Protein AF-A0A0D7A8E8-F1 (afdb_monomer_lite)

pLDDT: mean 91.69, std 9.01, range [38.09, 97.69]

InterPro domains:
  IPR016024 Armadillo-type fold [SSF48371] (8-128)
  IPR038737 Splicing factor 3B subunit 1-like [PTHR12097] (8-151)

Sequence (152 aa):
MWGRRPQSTNYCNSVVTMLEDELTERDQVHRQTANTIVKHLVLGVAGLGCEDSTMHLMNLVWPNSFETSPHVIGAVVDAREAILLCLGPGVLLSYVFRGLFHPARKIREVYWCIYNALYLGTADVLISFFLDLGELSEDQNVYDRYPLQMFV

Organism: NCBI:txid1128425

Secondary structure (DSSP, 8-state):
--PPPPGGGGTHHHHHHHHHHHHHSS-HHHHHHHHHHHHHHHHHHTTTT-HHHHHHHHHHHGGGGG---HHHHHHHHHHHHHHHHHH-HHHHHHHHHHHHT-SSHHHHHHHHHHHHHHHHHHHHHHTTTSPP-GGG-BTTB----HHHH---

Foldseek 3Di:
DPDDQQPLVVCLVVCLVVLLCQLPDPDLVSVLVSLQVLLVSLLSCAPPPCLVSLVVVCVSLVVQLLDDDPSNVVSSVSNVVSSCRRNHLLVVVVVLVVQCPDPDPSSNVSSVVSVVVSCVVQVPVCVVRDDACQVVADPVGGRHDVVVPDDD

Structure (mmCIF, N/CA/C/O backbone):
data_AF-A0A0D7A8E8-F1
#
_entry.id   AF-A0A0D7A8E8-F1
#
loop_
_atom_site.group_PDB
_atom_site.id
_atom_site.type_symbol
_atom_site.label_atom_id
_atom_site.label_alt_id
_atom_site.label_comp_id
_atom_site.label_asym_id
_atom_site.label_entity_id
_atom_site.label_seq_id
_atom_site.pdbx_PDB_ins_code
_atom_site.Cartn_x
_atom_site.Cartn_y
_atom_site.Cartn_z
_atom_site.occupancy
_atom_site.B_iso_or_equiv
_atom_site.auth_seq_id
_atom_site.auth_comp_id
_atom_site.auth_asym_id
_atom_site.auth_atom_id
_atom_site.pdbx_PDB_model_num
ATOM 1 N N . MET A 1 1 ? 26.939 21.252 2.177 1.00 38.09 1 MET A N 1
ATOM 2 C CA . MET A 1 1 ? 25.660 21.739 2.733 1.00 38.09 1 MET A CA 1
ATOM 3 C C . MET A 1 1 ? 24.968 20.550 3.400 1.00 38.09 1 MET A C 1
ATOM 5 O O . MET A 1 1 ? 24.308 19.781 2.720 1.00 38.09 1 MET A O 1
ATOM 9 N N . TRP A 1 2 ? 25.231 20.304 4.689 1.00 43.41 2 TRP A N 1
ATOM 10 C CA . TRP A 1 2 ? 24.598 19.210 5.443 1.00 43.41 2 TRP A CA 1
ATOM 11 C C . TRP A 1 2 ? 23.158 19.621 5.778 1.00 43.41 2 TRP A C 1
ATOM 13 O O . TRP A 1 2 ? 22.915 20.294 6.778 1.00 43.41 2 TRP A O 1
ATOM 23 N N . GLY A 1 3 ? 22.212 19.289 4.899 1.00 53.12 3 GLY A N 1
ATOM 24 C CA . GLY A 1 3 ? 20.790 19.427 5.198 1.00 53.12 3 GLY A CA 1
ATOM 25 C C . GLY A 1 3 ? 20.437 18.500 6.358 1.00 53.12 3 GLY A C 1
ATOM 26 O O . GLY A 1 3 ? 20.762 17.314 6.313 1.00 53.12 3 GLY A O 1
ATOM 27 N N . ARG A 1 4 ? 19.826 19.035 7.424 1.00 58.06 4 ARG A N 1
ATOM 28 C CA . ARG A 1 4 ? 19.301 18.218 8.527 1.00 58.06 4 ARG A CA 1
ATOM 29 C C . ARG A 1 4 ? 18.403 17.136 7.931 1.00 58.06 4 ARG A C 1
ATOM 31 O O . ARG A 1 4 ? 17.425 17.468 7.264 1.00 58.06 4 ARG A O 1
ATOM 38 N N . ARG A 1 5 ? 18.728 15.863 8.175 1.00 60.78 5 ARG A N 1
ATOM 39 C CA . ARG A 1 5 ? 17.790 14.774 7.890 1.00 60.78 5 ARG A CA 1
ATOM 40 C C . ARG A 1 5 ? 16.490 15.052 8.660 1.00 60.78 5 ARG A C 1
ATOM 42 O O . ARG A 1 5 ? 16.579 15.537 9.795 1.00 60.78 5 ARG A O 1
ATOM 49 N N . PRO A 1 6 ? 15.314 14.803 8.064 1.00 66.62 6 PRO A N 1
ATOM 50 C CA . PRO A 1 6 ? 14.040 14.889 8.762 1.00 66.62 6 PRO A CA 1
ATOM 51 C C . PRO A 1 6 ? 14.111 14.183 10.112 1.00 66.62 6 PRO A C 1
ATOM 53 O O . PRO A 1 6 ? 14.636 13.080 10.219 1.00 66.62 6 PRO A O 1
ATOM 56 N N . GLN A 1 7 ? 13.595 14.825 11.159 1.00 73.19 7 GLN A N 1
ATOM 57 C CA . GLN A 1 7 ? 13.693 14.289 12.517 1.00 73.19 7 GLN A CA 1
ATOM 58 C C . GLN A 1 7 ? 12.997 12.914 12.646 1.00 73.19 7 GLN A C 1
ATOM 60 O O . GLN A 1 7 ? 13.401 12.093 13.467 1.00 73.19 7 GLN A O 1
ATOM 65 N N . SER A 1 8 ? 11.998 12.650 11.794 1.00 69.94 8 SER A N 1
ATOM 66 C CA . SER A 1 8 ? 11.225 11.403 11.692 1.00 69.94 8 SER A CA 1
ATOM 67 C C . SER A 1 8 ? 12.085 10.150 11.512 1.00 69.94 8 SER A C 1
ATOM 69 O O . SER A 1 8 ? 11.764 9.115 12.094 1.00 69.94 8 SER A O 1
ATOM 71 N N . THR A 1 9 ? 13.201 10.222 10.779 1.00 76.69 9 THR A N 1
ATOM 72 C CA . THR A 1 9 ? 14.043 9.041 10.511 1.00 76.69 9 THR A CA 1
ATOM 73 C C . THR A 1 9 ? 14.656 8.449 11.768 1.00 76.69 9 THR A C 1
ATOM 75 O O . THR A 1 9 ? 14.886 7.249 11.839 1.00 76.69 9 THR A O 1
ATOM 78 N N . ASN A 1 10 ? 14.904 9.280 12.781 1.00 82.44 10 ASN A N 1
ATOM 79 C CA . ASN A 1 10 ? 15.531 8.832 14.022 1.00 82.44 10 ASN A CA 1
ATOM 80 C C . ASN A 1 10 ? 14.541 8.125 14.959 1.00 82.44 10 ASN A C 1
ATOM 82 O O . ASN A 1 10 ? 14.968 7.504 15.928 1.00 82.44 10 ASN A O 1
ATOM 86 N N . TYR A 1 11 ? 13.236 8.234 14.690 1.00 85.94 11 TYR A N 1
ATOM 87 C CA . TYR A 1 11 ? 12.180 7.728 15.569 1.00 85.94 11 TYR A CA 1
ATOM 88 C C . TYR A 1 11 ? 11.293 6.667 14.925 1.00 85.94 11 TYR A C 1
ATOM 90 O O . TYR A 1 11 ? 10.527 6.038 15.647 1.00 85.94 11 TYR A O 1
ATOM 98 N N . CYS A 1 12 ? 11.398 6.438 13.610 1.00 88.06 12 CYS A N 1
ATOM 99 C CA . CYS A 1 12 ? 10.564 5.472 12.890 1.00 88.06 12 CYS A CA 1
ATOM 100 C C . CYS A 1 12 ? 10.536 4.111 13.603 1.00 88.06 12 CYS A C 1
ATOM 102 O O . CYS A 1 12 ? 9.480 3.677 14.052 1.00 88.06 12 CYS A O 1
ATOM 104 N N . ASN A 1 13 ? 11.705 3.513 13.842 1.00 88.19 13 ASN A N 1
ATOM 105 C CA . ASN A 1 13 ? 11.811 2.194 14.475 1.00 88.19 13 ASN A CA 1
ATOM 106 C C . ASN A 1 13 ? 11.267 2.163 15.911 1.00 88.19 13 ASN A C 1
ATOM 108 O O . ASN A 1 13 ? 10.761 1.136 16.349 1.00 88.19 13 ASN A O 1
ATOM 112 N N . SER A 1 14 ? 11.343 3.280 16.637 1.00 90.25 14 SER A N 1
ATOM 113 C CA . SER A 1 14 ? 10.843 3.371 18.013 1.00 90.25 14 SER A CA 1
ATOM 114 C C . SER A 1 14 ? 9.318 3.447 18.087 1.00 90.25 14 SER A C 1
ATOM 116 O O . SER A 1 14 ? 8.743 3.074 19.103 1.00 90.25 14 SER A O 1
ATOM 118 N N . VAL A 1 15 ? 8.663 3.956 17.039 1.00 92.38 15 VAL A N 1
ATOM 119 C CA . VAL A 1 15 ? 7.203 4.155 16.991 1.00 92.38 15 VAL A CA 1
ATOM 120 C C . VAL A 1 15 ? 6.485 2.953 16.367 1.00 92.38 15 VAL A C 1
ATOM 122 O O . VAL A 1 15 ? 5.303 2.745 16.626 1.00 92.38 15 VAL A O 1
ATOM 125 N N . VAL A 1 16 ? 7.192 2.130 15.584 1.00 93.25 16 VAL A N 1
ATOM 126 C CA . VAL A 1 16 ? 6.624 0.960 14.893 1.00 93.25 16 VAL A CA 1
ATOM 127 C C . VAL A 1 16 ? 5.907 -0.001 15.845 1.00 93.25 16 VAL A C 1
ATOM 129 O O . VAL A 1 16 ? 4.800 -0.423 15.535 1.00 93.25 16 VAL A O 1
ATOM 132 N N . THR A 1 17 ? 6.482 -0.305 17.010 1.00 92.38 17 THR A N 1
ATOM 133 C CA . THR A 1 17 ? 5.875 -1.243 17.974 1.00 92.38 17 THR A CA 1
ATOM 134 C C . THR A 1 17 ? 4.566 -0.724 18.565 1.00 92.38 17 THR A C 1
ATOM 136 O O . THR A 1 17 ? 3.645 -1.500 18.783 1.00 92.38 17 THR A O 1
ATOM 139 N N . MET A 1 18 ? 4.456 0.587 18.789 1.00 95.44 18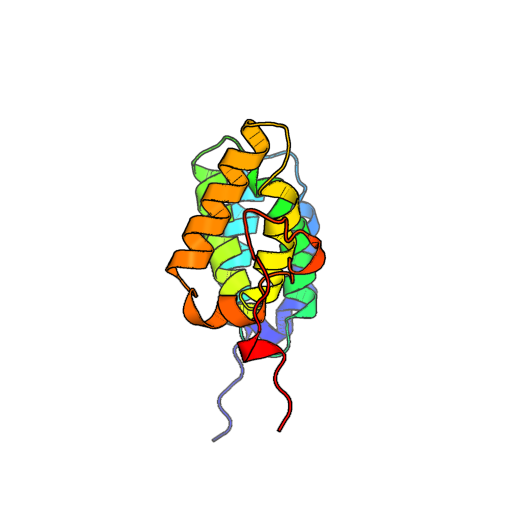 MET A N 1
ATOM 140 C CA . MET A 1 18 ? 3.203 1.214 19.220 1.00 95.44 18 MET A CA 1
ATOM 141 C C . MET A 1 18 ? 2.153 1.152 18.104 1.00 95.44 18 MET A C 1
ATOM 143 O O . MET A 1 18 ? 0.998 0.840 18.358 1.00 95.44 18 MET A O 1
ATOM 147 N N . LEU A 1 19 ? 2.549 1.421 16.856 1.00 96.38 19 LEU A N 1
ATOM 148 C CA . LEU A 1 19 ? 1.634 1.345 15.714 1.00 96.38 19 LEU A CA 1
ATOM 149 C C . LEU A 1 19 ? 1.166 -0.082 15.427 1.00 96.38 19 LEU A C 1
ATOM 151 O O . LEU A 1 19 ? 0.068 -0.254 14.914 1.00 96.38 19 LEU A O 1
ATOM 155 N N . GLU A 1 20 ? 1.971 -1.091 15.740 1.00 96.06 20 GLU A N 1
ATOM 156 C CA . GLU A 1 20 ? 1.583 -2.493 15.604 1.00 96.06 20 GLU A CA 1
ATOM 157 C C . GLU A 1 20 ? 0.384 -2.852 16.484 1.00 96.06 20 GLU A C 1
ATOM 159 O O . GLU A 1 20 ? -0.571 -3.461 15.998 1.00 96.06 20 GLU A O 1
ATOM 164 N N . ASP A 1 21 ? 0.390 -2.400 17.735 1.00 95.94 21 ASP A N 1
ATOM 165 C CA . ASP A 1 21 ? -0.739 -2.571 18.651 1.00 95.94 21 ASP A CA 1
ATOM 166 C C . ASP A 1 21 ? -1.978 -1.821 18.125 1.00 95.94 21 ASP A C 1
ATOM 168 O O . ASP A 1 21 ? -3.023 -2.413 17.860 1.00 95.94 21 ASP A O 1
ATOM 172 N N . GLU A 1 22 ? -1.827 -0.534 17.805 1.00 96.94 22 GLU A N 1
ATOM 173 C CA . GLU A 1 22 ? -2.940 0.317 17.357 1.00 96.94 22 GLU A CA 1
ATOM 174 C C . GLU A 1 22 ? -3.552 -0.110 16.004 1.00 96.94 22 GLU A C 1
ATOM 176 O O . GLU A 1 22 ? -4.753 0.054 15.775 1.00 96.94 22 GLU A O 1
ATOM 181 N N . LEU A 1 23 ? -2.755 -0.669 15.081 1.00 96.38 23 LEU A N 1
ATOM 182 C CA . LEU A 1 23 ? -3.235 -1.174 13.785 1.00 96.38 23 LEU A CA 1
ATOM 183 C C . LEU A 1 23 ? -3.970 -2.514 13.899 1.00 96.38 23 LEU A C 1
ATOM 185 O O . LEU A 1 23 ? -4.748 -2.844 12.999 1.00 96.38 23 LEU A O 1
ATOM 189 N N . THR A 1 24 ? -3.719 -3.277 14.965 1.00 95.31 24 THR A N 1
ATOM 190 C CA . THR A 1 24 ? -4.333 -4.592 15.209 1.00 95.31 24 THR A CA 1
ATOM 191 C C . THR A 1 24 ? -5.462 -4.548 16.237 1.00 95.31 24 THR A C 1
ATOM 193 O O . THR A 1 24 ? -6.194 -5.530 16.392 1.00 95.31 24 THR A O 1
ATOM 196 N N . GLU A 1 25 ? -5.657 -3.400 16.885 1.00 95.00 25 GLU A N 1
ATOM 197 C CA . GLU A 1 25 ? -6.700 -3.191 17.878 1.00 95.00 25 GLU A CA 1
ATOM 198 C C . GLU A 1 25 ? -8.109 -3.388 17.295 1.00 95.00 25 GLU A C 1
ATOM 200 O O . GLU A 1 25 ? -8.358 -3.182 16.105 1.00 95.00 25 GLU A O 1
ATOM 205 N N . ARG A 1 26 ? -9.069 -3.777 18.141 1.00 91.69 26 ARG A N 1
ATOM 206 C CA . ARG A 1 26 ? -10.468 -4.030 17.761 1.00 91.69 26 ARG A CA 1
ATOM 207 C C . ARG A 1 26 ? -11.233 -2.757 17.432 1.00 91.69 26 ARG A C 1
ATOM 209 O O . ARG A 1 26 ? -12.129 -2.803 16.583 1.00 91.69 26 ARG A O 1
ATOM 216 N N . ASP A 1 27 ? -10.896 -1.636 18.064 1.00 95.19 27 ASP A N 1
ATOM 217 C CA . ASP A 1 27 ? -11.548 -0.357 17.795 1.00 95.19 27 ASP A CA 1
ATOM 218 C C . ASP A 1 27 ? -11.116 0.205 16.433 1.00 95.19 27 ASP A C 1
ATOM 220 O O . ASP A 1 27 ? -9.938 0.408 16.138 1.00 95.19 27 ASP A O 1
ATOM 224 N N . GLN A 1 28 ? -12.107 0.484 15.593 1.00 93.75 28 GLN A N 1
ATOM 225 C CA . GLN A 1 28 ? -11.903 1.095 14.289 1.00 93.75 28 GLN A CA 1
ATOM 226 C C . GLN A 1 28 ? -11.299 2.506 14.374 1.00 93.75 28 GLN A C 1
ATOM 228 O O . GLN A 1 28 ? -10.620 2.923 13.438 1.00 93.75 28 GLN A O 1
ATOM 233 N N . VAL A 1 29 ? -11.516 3.245 15.470 1.00 96.62 29 VAL A N 1
ATOM 234 C CA . VAL A 1 29 ? -10.974 4.604 15.648 1.00 96.62 29 VAL A CA 1
ATOM 235 C C . VAL A 1 29 ? -9.461 4.567 15.855 1.00 96.62 29 VAL A C 1
ATOM 237 O O . VAL A 1 29 ? -8.742 5.396 15.288 1.00 96.62 29 VAL A O 1
ATOM 240 N N . HIS A 1 30 ? -8.967 3.579 16.606 1.00 96.75 30 HIS A N 1
ATOM 241 C CA . HIS A 1 30 ? -7.535 3.334 16.774 1.00 96.75 30 HIS A CA 1
ATOM 242 C C . HIS A 1 30 ? -6.899 2.993 15.429 1.00 96.75 30 HIS A C 1
ATOM 244 O O . HIS A 1 30 ? -6.000 3.706 14.983 1.00 96.75 30 HIS A O 1
ATOM 250 N N . ARG A 1 31 ? -7.477 2.037 14.687 1.00 96.88 31 ARG A N 1
ATOM 251 C CA . ARG A 1 31 ? -6.994 1.696 13.340 1.00 96.88 31 ARG A CA 1
ATOM 252 C C . ARG A 1 31 ? -7.021 2.895 12.392 1.00 96.88 31 ARG A C 1
ATOM 254 O O . ARG A 1 31 ? -6.054 3.118 11.667 1.00 96.88 31 ARG A O 1
ATOM 261 N N . GLN A 1 32 ? -8.077 3.709 12.391 1.00 97.31 32 GLN A N 1
ATOM 262 C CA . GLN A 1 32 ? -8.152 4.925 11.567 1.00 97.31 32 GLN A CA 1
ATOM 263 C C . GLN A 1 32 ? -7.020 5.910 11.898 1.00 97.31 32 GLN A C 1
ATOM 265 O O . GLN A 1 32 ? -6.346 6.429 11.001 1.00 97.31 32 GLN A O 1
ATOM 270 N N . THR A 1 33 ? -6.807 6.168 13.188 1.00 97.19 33 THR A N 1
ATOM 271 C CA . THR A 1 33 ? -5.790 7.111 13.664 1.00 97.19 33 THR A CA 1
ATOM 272 C C . THR A 1 33 ? -4.390 6.584 13.370 1.00 97.19 33 THR A C 1
ATOM 274 O O . THR A 1 33 ? -3.561 7.315 12.830 1.00 97.19 33 THR A O 1
ATOM 277 N N . ALA A 1 34 ? -4.150 5.297 13.610 1.00 97.38 34 ALA A N 1
ATOM 278 C CA . ALA A 1 34 ? -2.894 4.628 13.313 1.00 97.38 34 ALA A CA 1
ATOM 279 C C . ALA A 1 34 ? -2.553 4.682 11.818 1.00 97.38 34 ALA A C 1
ATOM 281 O O . ALA A 1 34 ? -1.448 5.084 11.467 1.00 97.38 34 ALA A O 1
ATOM 282 N N . ASN A 1 35 ? -3.505 4.395 10.921 1.00 97.62 35 ASN A N 1
ATOM 283 C CA . ASN A 1 35 ? -3.297 4.537 9.473 1.00 97.62 35 ASN A CA 1
ATOM 284 C C . ASN A 1 35 ? -2.953 5.987 9.080 1.00 97.62 35 ASN A C 1
ATOM 286 O O . ASN A 1 35 ? -2.058 6.227 8.270 1.00 97.62 35 ASN A O 1
ATOM 290 N N . THR A 1 36 ? -3.597 6.971 9.711 1.00 97.69 36 THR A N 1
ATOM 291 C CA . THR A 1 36 ? -3.277 8.392 9.495 1.00 97.69 36 THR A CA 1
ATOM 292 C C . THR A 1 36 ? -1.856 8.733 9.964 1.00 97.69 36 THR A C 1
ATOM 294 O O . THR A 1 36 ? -1.138 9.470 9.288 1.00 97.69 36 THR A O 1
ATOM 297 N N . ILE A 1 37 ? -1.407 8.168 11.090 1.00 96.62 37 ILE A N 1
ATOM 298 C CA . ILE A 1 37 ? -0.027 8.331 11.569 1.00 96.62 37 ILE 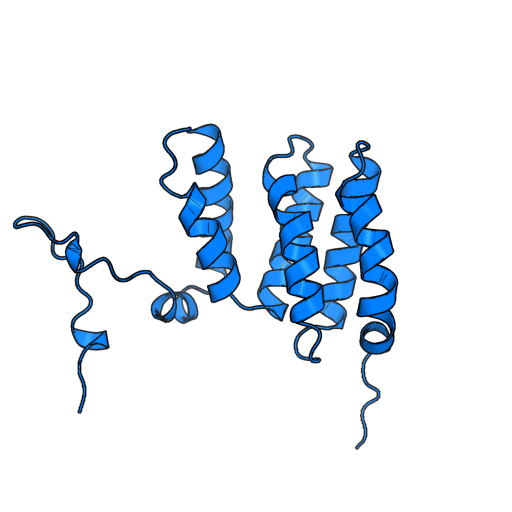A CA 1
ATOM 299 C C . ILE A 1 37 ? 0.957 7.667 10.599 1.00 96.62 37 ILE A C 1
ATOM 301 O O . ILE A 1 37 ? 1.953 8.293 10.236 1.00 96.62 37 ILE A O 1
ATOM 305 N N . VAL A 1 38 ? 0.665 6.448 10.128 1.00 96.94 38 VAL A N 1
ATOM 306 C CA . VAL A 1 38 ? 1.484 5.731 9.136 1.00 96.94 38 VAL A CA 1
ATOM 307 C C . VAL A 1 38 ? 1.661 6.573 7.876 1.00 96.94 38 VAL A C 1
ATOM 309 O O . VAL A 1 38 ? 2.794 6.750 7.437 1.00 96.94 38 VAL A O 1
ATOM 312 N N . LYS A 1 39 ? 0.588 7.172 7.341 1.00 96.50 39 LYS A N 1
ATOM 313 C CA . LYS A 1 39 ? 0.660 8.089 6.192 1.00 96.50 39 LYS A CA 1
ATOM 314 C C . LYS A 1 39 ? 1.731 9.166 6.394 1.00 96.50 39 LYS A C 1
ATOM 316 O O . LYS A 1 39 ? 2.630 9.316 5.571 1.00 96.50 39 LYS A O 1
ATOM 321 N N . HIS A 1 40 ? 1.646 9.924 7.487 1.00 95.31 40 HIS A N 1
ATOM 322 C CA . HIS A 1 40 ? 2.568 11.034 7.737 1.00 95.31 40 HIS A CA 1
ATOM 323 C C . HIS A 1 40 ? 3.990 10.570 8.055 1.00 95.31 40 HIS A C 1
ATOM 325 O O . HIS A 1 40 ? 4.949 11.203 7.611 1.00 95.31 40 HIS A O 1
ATOM 331 N N . LEU A 1 41 ? 4.129 9.465 8.791 1.00 94.38 41 LEU A N 1
ATOM 332 C CA . LEU A 1 41 ? 5.424 8.880 9.111 1.00 94.38 41 LEU A CA 1
ATOM 333 C C . LEU A 1 41 ? 6.148 8.454 7.834 1.00 94.38 41 LEU A C 1
ATOM 335 O O . LEU A 1 41 ? 7.281 8.876 7.618 1.00 94.38 41 LEU A O 1
ATOM 339 N N . VAL A 1 42 ? 5.475 7.681 6.979 1.00 94.69 42 VAL A N 1
ATOM 340 C CA . VAL A 1 42 ? 6.047 7.119 5.752 1.00 94.69 42 VAL A CA 1
ATOM 341 C C . VAL A 1 42 ? 6.402 8.215 4.747 1.00 94.69 42 VAL A C 1
ATOM 343 O O . VAL A 1 42 ? 7.517 8.221 4.231 1.00 94.69 42 VAL A O 1
ATOM 346 N N . LEU A 1 43 ? 5.529 9.211 4.541 1.00 93.56 43 LEU A N 1
ATOM 347 C CA . LEU A 1 43 ? 5.858 10.377 3.707 1.00 93.56 43 LEU A CA 1
ATOM 348 C C . LEU A 1 43 ? 7.088 11.136 4.225 1.00 93.56 43 LEU A C 1
ATOM 350 O O . LEU A 1 43 ? 7.878 11.652 3.438 1.00 93.56 43 LEU A O 1
ATOM 354 N N . GLY A 1 44 ? 7.263 11.200 5.547 1.00 91.06 44 GLY A N 1
ATOM 355 C CA . GLY A 1 44 ? 8.403 11.854 6.181 1.00 91.06 44 GLY A CA 1
ATOM 356 C C . GLY A 1 44 ? 9.707 11.052 6.149 1.00 91.06 44 GLY A C 1
ATOM 357 O O . GLY A 1 44 ? 10.746 11.621 6.484 1.00 91.06 44 GLY A O 1
ATOM 358 N N . VAL A 1 45 ? 9.674 9.758 5.804 1.00 91.38 45 VAL A N 1
ATOM 359 C CA . VAL A 1 45 ? 10.864 8.884 5.747 1.00 91.38 45 VAL A CA 1
ATOM 360 C C . VAL A 1 45 ? 11.144 8.291 4.362 1.00 91.38 45 VAL A C 1
ATOM 362 O O . VAL A 1 45 ? 12.119 7.556 4.203 1.00 91.38 45 VAL A O 1
ATOM 365 N N . ALA A 1 46 ? 10.336 8.631 3.355 1.00 91.62 46 ALA A N 1
ATOM 366 C CA . ALA A 1 46 ? 10.509 8.155 1.988 1.00 91.62 46 ALA A CA 1
ATOM 367 C C . ALA A 1 46 ? 11.912 8.493 1.443 1.00 91.62 46 ALA A C 1
ATOM 369 O O . ALA A 1 46 ? 12.338 9.649 1.457 1.00 91.62 46 ALA A O 1
ATOM 370 N N . GLY A 1 47 ? 12.636 7.471 0.976 1.00 87.44 47 GLY A N 1
ATOM 371 C CA . GLY A 1 47 ? 13.992 7.606 0.429 1.00 87.44 47 GLY A CA 1
ATOM 372 C C . GLY A 1 47 ? 15.101 7.813 1.468 1.00 87.44 47 GLY A C 1
ATOM 373 O O . GLY A 1 47 ? 16.204 8.222 1.104 1.00 87.44 47 GLY A O 1
ATOM 374 N N . LEU A 1 48 ? 14.831 7.569 2.757 1.00 90.00 48 LEU A N 1
ATOM 375 C CA . LEU A 1 48 ? 15.792 7.779 3.848 1.00 90.00 48 LEU A CA 1
ATOM 376 C C . LEU A 1 48 ? 16.315 6.483 4.490 1.00 90.00 48 LEU A C 1
ATOM 378 O O . LEU A 1 48 ? 16.966 6.561 5.535 1.00 90.00 48 LEU A O 1
ATOM 382 N N . GLY A 1 49 ? 16.088 5.318 3.875 1.00 87.38 49 GLY A N 1
ATOM 383 C CA . GLY A 1 49 ? 16.591 4.040 4.390 1.00 87.38 49 GLY A CA 1
ATOM 384 C C . GLY A 1 49 ? 15.692 3.395 5.454 1.00 87.38 49 GLY A C 1
ATOM 385 O O . GLY A 1 49 ? 16.194 2.682 6.321 1.00 87.38 49 GLY A O 1
ATOM 386 N N . CYS A 1 50 ? 14.392 3.717 5.473 1.00 90.88 50 CYS A N 1
ATOM 387 C CA . CYS A 1 50 ? 13.405 3.168 6.417 1.00 90.88 50 CYS A CA 1
ATOM 388 C C . CYS A 1 50 ? 12.431 2.181 5.745 1.00 90.88 50 CYS A C 1
ATOM 390 O O . CYS A 1 50 ? 11.295 2.007 6.199 1.00 90.88 50 CYS A O 1
ATOM 392 N N . GLU A 1 51 ? 12.849 1.555 4.645 1.00 93.12 51 GLU A N 1
ATOM 393 C CA . GLU A 1 51 ? 12.030 0.646 3.846 1.00 93.12 51 GLU A CA 1
ATOM 394 C C . GLU A 1 51 ? 11.647 -0.609 4.640 1.00 93.12 51 GLU A C 1
ATOM 396 O O . GLU A 1 51 ? 10.493 -1.019 4.578 1.00 93.12 51 GLU A O 1
ATOM 401 N N . ASP A 1 52 ? 12.544 -1.156 5.467 1.00 93.94 52 ASP A N 1
ATOM 402 C CA . ASP A 1 52 ? 12.262 -2.341 6.296 1.00 93.94 52 ASP A CA 1
ATOM 403 C C . ASP A 1 52 ? 11.086 -2.105 7.258 1.00 93.94 52 ASP A C 1
ATOM 405 O O . ASP A 1 52 ? 10.124 -2.875 7.308 1.00 93.94 52 ASP A O 1
ATOM 409 N N . SER A 1 53 ? 11.120 -0.986 7.982 1.00 93.94 53 SER A N 1
ATOM 410 C CA . SER A 1 53 ? 10.051 -0.587 8.905 1.00 93.94 53 SER A CA 1
ATOM 411 C C . SER A 1 53 ? 8.754 -0.272 8.168 1.00 93.94 53 SER A C 1
ATOM 413 O O . SER A 1 53 ? 7.667 -0.614 8.630 1.00 93.94 53 SER A O 1
ATOM 415 N N . THR A 1 54 ? 8.859 0.336 6.987 1.00 95.00 54 THR A N 1
ATOM 416 C CA . THR A 1 54 ? 7.698 0.620 6.138 1.00 95.00 54 THR A CA 1
ATOM 417 C C . THR A 1 54 ? 7.074 -0.668 5.595 1.00 95.00 54 THR A C 1
ATOM 419 O O . THR A 1 54 ? 5.851 -0.782 5.542 1.00 95.00 54 THR A O 1
ATOM 422 N N . MET A 1 55 ? 7.888 -1.666 5.252 1.00 96.44 55 MET A N 1
ATOM 423 C CA . MET A 1 55 ? 7.440 -2.988 4.822 1.00 96.44 55 MET A CA 1
ATOM 424 C C . MET A 1 55 ? 6.715 -3.731 5.951 1.00 96.44 55 MET A C 1
ATOM 426 O O . MET A 1 55 ? 5.677 -4.351 5.716 1.00 96.44 55 MET A O 1
ATOM 430 N N . HIS A 1 56 ? 7.200 -3.623 7.192 1.00 96.06 56 HIS A N 1
ATOM 431 C CA . HIS A 1 56 ? 6.486 -4.150 8.361 1.00 96.06 56 HIS A CA 1
ATOM 432 C C . HIS A 1 56 ? 5.120 -3.481 8.545 1.00 96.06 56 HIS A C 1
ATOM 434 O O . HIS A 1 56 ? 4.101 -4.166 8.627 1.00 96.06 56 HIS A O 1
ATOM 440 N N . LEU A 1 57 ? 5.069 -2.145 8.515 1.00 96.44 57 LEU A N 1
ATOM 441 C CA . LEU A 1 57 ? 3.809 -1.401 8.613 1.00 96.44 57 LEU A CA 1
ATOM 442 C C . LEU A 1 57 ? 2.841 -1.753 7.475 1.00 96.44 57 LEU A C 1
ATOM 444 O O . LEU A 1 57 ? 1.644 -1.889 7.711 1.00 96.44 57 LEU A O 1
ATOM 448 N N . MET A 1 58 ? 3.341 -1.974 6.257 1.00 96.50 58 MET A N 1
ATOM 449 C CA . MET A 1 58 ? 2.526 -2.408 5.120 1.00 96.50 58 MET A CA 1
ATOM 450 C C . MET A 1 58 ? 1.799 -3.727 5.396 1.00 96.50 58 MET A C 1
ATOM 452 O O . MET A 1 58 ? 0.613 -3.847 5.090 1.00 96.50 58 MET A O 1
ATOM 456 N N . ASN A 1 59 ? 2.467 -4.696 6.027 1.00 96.38 59 ASN A N 1
ATOM 457 C CA . ASN A 1 59 ? 1.845 -5.970 6.401 1.00 96.38 59 ASN A CA 1
ATOM 458 C C . ASN A 1 59 ? 0.694 -5.806 7.399 1.00 96.38 59 ASN A C 1
ATOM 460 O O . ASN A 1 59 ? -0.261 -6.578 7.353 1.00 96.38 59 ASN A O 1
ATOM 464 N N . LEU A 1 60 ? 0.768 -4.798 8.268 1.00 96.69 60 LEU A N 1
ATOM 465 C CA . LEU A 1 60 ? -0.258 -4.489 9.266 1.00 96.69 60 LEU A CA 1
ATOM 466 C C . LEU A 1 60 ? -1.399 -3.642 8.684 1.00 96.69 60 LEU A C 1
ATOM 468 O O . LEU A 1 60 ? -2.558 -3.806 9.058 1.00 96.69 60 LEU A O 1
ATOM 472 N N . VAL A 1 61 ? -1.095 -2.757 7.732 1.00 96.94 61 VAL A N 1
ATOM 473 C CA . VAL A 1 61 ? -2.088 -1.932 7.029 1.00 96.94 61 VAL A CA 1
ATOM 474 C C . VAL A 1 61 ? -2.899 -2.759 6.029 1.00 96.94 61 VAL A C 1
ATOM 476 O O . VAL A 1 61 ? -4.098 -2.530 5.874 1.00 96.94 61 VAL A O 1
ATOM 479 N N . TRP A 1 62 ? -2.286 -3.738 5.355 1.00 95.75 62 TRP A N 1
ATOM 480 C CA . TRP A 1 62 ? -2.918 -4.465 4.248 1.00 95.75 62 TRP A CA 1
ATOM 481 C C . TRP A 1 62 ? -4.274 -5.115 4.595 1.00 95.75 62 TRP A C 1
ATOM 483 O O . TRP A 1 62 ? -5.229 -4.898 3.837 1.00 95.75 62 TRP A O 1
ATOM 493 N N . PRO A 1 63 ? -4.432 -5.837 5.727 1.00 94.50 63 PRO A N 1
ATOM 494 C CA . PRO A 1 63 ? -5.707 -6.444 6.120 1.00 94.50 63 PRO A CA 1
ATOM 495 C C . PRO A 1 63 ? -6.843 -5.429 6.302 1.00 94.50 63 PRO A C 1
ATOM 497 O O . PRO A 1 63 ? -7.997 -5.746 6.009 1.00 94.50 63 PRO A O 1
ATOM 500 N N . ASN A 1 64 ? -6.523 -4.190 6.696 1.00 95.56 64 ASN A N 1
ATOM 501 C CA . ASN A 1 64 ? -7.503 -3.120 6.910 1.00 95.56 64 ASN A CA 1
ATOM 502 C C . ASN A 1 64 ? -8.162 -2.634 5.605 1.00 95.56 64 ASN A C 1
ATOM 504 O O . ASN A 1 64 ? -9.156 -1.913 5.644 1.00 95.56 64 ASN A O 1
ATOM 508 N N . SER A 1 65 ? -7.680 -3.070 4.434 1.00 94.38 65 SER A N 1
ATOM 509 C CA . SER A 1 65 ? -8.315 -2.779 3.136 1.00 94.38 65 SER A CA 1
ATOM 510 C C . SER A 1 65 ? -9.708 -3.407 2.985 1.00 94.38 65 SER A C 1
ATOM 512 O O . SER A 1 65 ? -10.456 -3.033 2.086 1.00 94.38 65 SER A O 1
ATOM 514 N N . PHE A 1 66 ? -10.057 -4.366 3.848 1.00 93.81 66 PHE A N 1
ATOM 515 C CA . PHE A 1 66 ? -11.359 -5.036 3.874 1.00 93.81 66 PHE A CA 1
ATOM 516 C C . PHE A 1 66 ? -12.353 -4.445 4.872 1.00 93.81 66 PHE A C 1
ATOM 518 O O . PHE A 1 66 ? -13.440 -5.003 5.061 1.00 93.81 66 PHE A O 1
ATOM 525 N N . GLU A 1 67 ? -11.986 -3.338 5.510 1.00 92.94 67 GLU A N 1
ATOM 526 C CA . GLU A 1 67 ? -12.888 -2.606 6.380 1.00 92.94 67 GLU A CA 1
ATOM 527 C C . GLU A 1 67 ? -14.126 -2.111 5.637 1.00 92.94 67 GLU A C 1
ATOM 529 O O . GLU A 1 67 ? -14.153 -1.988 4.414 1.00 92.94 67 GLU A O 1
ATOM 534 N N . THR A 1 68 ? -15.183 -1.847 6.401 1.00 91.62 68 THR A N 1
ATOM 535 C CA . THR A 1 68 ? -16.461 -1.357 5.853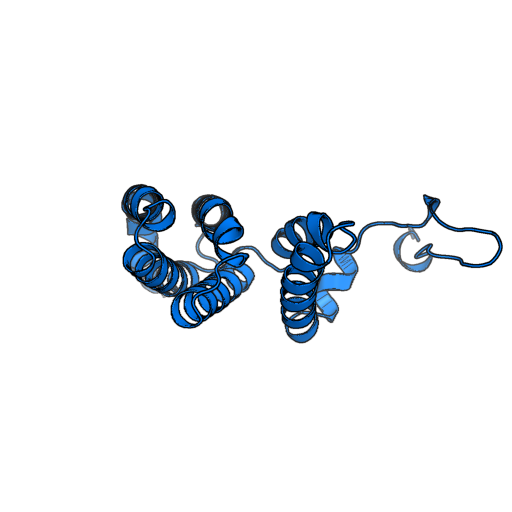 1.00 91.62 68 THR A CA 1
ATOM 536 C C . THR A 1 68 ? -16.710 0.111 6.165 1.00 91.62 68 THR A C 1
ATOM 538 O O . THR A 1 68 ? -17.461 0.775 5.452 1.00 91.62 68 THR A O 1
ATOM 541 N N . SER A 1 69 ? -16.069 0.632 7.213 1.00 94.38 69 SER A N 1
ATOM 542 C CA . SER A 1 69 ? -16.230 2.018 7.635 1.00 94.38 69 SER A CA 1
ATOM 543 C C . SER A 1 69 ? -15.558 2.972 6.640 1.00 94.38 69 SER A C 1
ATOM 545 O O . SER A 1 69 ? -14.352 2.852 6.408 1.00 94.38 69 SER A O 1
ATOM 547 N N . PRO A 1 70 ? -16.284 3.960 6.082 1.00 94.19 70 PRO A N 1
ATOM 548 C CA . PRO A 1 70 ? -15.732 4.870 5.078 1.00 94.19 70 PRO A CA 1
ATOM 549 C C . PRO A 1 70 ? -14.569 5.711 5.622 1.00 94.19 70 PRO A C 1
ATOM 551 O O . PRO A 1 70 ? -13.635 6.018 4.885 1.00 94.19 70 PRO A O 1
ATOM 554 N N . HIS A 1 71 ? -14.587 6.042 6.916 1.00 94.81 71 HIS A N 1
ATOM 555 C CA . HIS A 1 71 ? -13.523 6.816 7.555 1.00 94.81 71 HIS A CA 1
ATOM 556 C C . HIS A 1 71 ? -12.218 6.021 7.671 1.00 94.81 71 HIS A C 1
ATOM 558 O O . HIS A 1 71 ? -11.143 6.559 7.411 1.00 94.81 71 HIS A O 1
ATOM 564 N N . VAL A 1 72 ? -12.312 4.732 8.010 1.00 95.25 72 VAL A N 1
ATOM 565 C CA . VAL A 1 72 ? -11.141 3.852 8.116 1.00 95.25 72 VAL A CA 1
ATOM 566 C C . VAL A 1 72 ? -10.581 3.554 6.732 1.00 95.25 72 VAL A C 1
ATOM 568 O O . VAL A 1 72 ? -9.378 3.676 6.530 1.00 95.25 72 VAL A O 1
ATOM 571 N N . ILE A 1 73 ? -11.445 3.231 5.762 1.00 95.81 73 ILE A N 1
ATOM 572 C CA . ILE A 1 73 ? -11.024 2.958 4.381 1.00 95.81 73 ILE A CA 1
ATOM 573 C C . ILE A 1 73 ? -10.275 4.162 3.804 1.00 95.81 73 ILE A C 1
ATOM 575 O O . ILE A 1 73 ? -9.217 3.975 3.208 1.00 95.81 73 ILE A O 1
ATOM 579 N N . GLY A 1 74 ? -10.777 5.385 4.013 1.00 96.19 74 GLY A N 1
ATOM 580 C CA . GLY A 1 74 ? -10.087 6.604 3.583 1.00 96.19 74 GLY A CA 1
ATOM 581 C C . GLY A 1 74 ? -8.672 6.705 4.160 1.00 96.19 74 GLY A C 1
ATOM 582 O O . GLY A 1 74 ? -7.716 6.903 3.416 1.00 96.19 74 GLY A O 1
ATOM 583 N N . ALA A 1 75 ? -8.515 6.465 5.466 1.00 97.38 75 ALA A N 1
ATOM 584 C CA . ALA A 1 75 ? -7.201 6.472 6.108 1.00 97.38 75 ALA A CA 1
ATOM 585 C C . ALA A 1 75 ? -6.270 5.356 5.589 1.00 97.38 75 ALA A C 1
ATOM 587 O O . ALA A 1 75 ? -5.075 5.584 5.421 1.00 97.38 75 ALA A O 1
ATOM 588 N N . VAL A 1 76 ? -6.799 4.160 5.306 1.00 97.06 76 VAL A N 1
ATOM 589 C CA . VAL A 1 76 ? -6.028 3.032 4.749 1.00 97.06 76 VAL A CA 1
ATOM 590 C C . VAL A 1 76 ? -5.567 3.317 3.318 1.00 97.06 76 VAL A C 1
ATOM 592 O O . VAL A 1 76 ? -4.442 2.973 2.957 1.00 97.06 76 VAL A O 1
ATOM 595 N N . VAL A 1 77 ? -6.418 3.934 2.491 1.00 96.06 77 VAL A N 1
ATOM 596 C CA . VAL A 1 77 ? -6.054 4.359 1.128 1.00 96.06 77 VAL A CA 1
ATOM 597 C C . VAL A 1 77 ? -4.903 5.360 1.189 1.00 96.06 77 VAL A C 1
ATOM 599 O O . VAL A 1 77 ? -3.872 5.124 0.563 1.00 96.06 77 VAL A O 1
ATOM 602 N N . ASP A 1 78 ? -5.028 6.390 2.026 1.00 96.62 78 ASP A N 1
ATOM 603 C CA . ASP A 1 78 ? -3.987 7.399 2.228 1.00 96.62 78 ASP A CA 1
ATOM 604 C C . ASP A 1 78 ? -2.660 6.792 2.724 1.00 96.62 78 ASP A C 1
ATOM 606 O O . ASP A 1 78 ? -1.581 7.150 2.246 1.00 96.62 78 ASP A O 1
ATOM 610 N N . ALA A 1 79 ? -2.719 5.868 3.690 1.00 97.06 79 ALA A N 1
ATOM 611 C CA . ALA A 1 79 ? -1.539 5.184 4.216 1.00 97.06 79 ALA A CA 1
ATOM 612 C C . ALA A 1 79 ? -0.850 4.334 3.139 1.00 97.06 79 ALA A C 1
ATOM 614 O O . ALA A 1 79 ? 0.373 4.357 3.008 1.00 97.06 79 ALA A O 1
ATOM 615 N N . ARG A 1 80 ? -1.628 3.613 2.328 1.00 95.56 80 ARG A N 1
ATOM 616 C CA . ARG A 1 80 ? -1.119 2.784 1.231 1.00 95.56 80 ARG A CA 1
ATOM 617 C C . ARG A 1 80 ? -0.483 3.616 0.119 1.00 95.56 80 ARG A C 1
ATOM 619 O O . ARG A 1 80 ? 0.547 3.207 -0.409 1.00 95.56 80 ARG A O 1
ATOM 626 N N . GLU A 1 81 ? -1.046 4.772 -0.218 1.00 94.12 81 GLU A N 1
ATOM 627 C CA . GLU A 1 81 ? -0.434 5.704 -1.175 1.00 94.12 81 GLU A CA 1
ATOM 628 C C . GLU A 1 81 ? 0.888 6.281 -0.650 1.00 94.12 81 GLU A C 1
ATOM 630 O O . GLU A 1 81 ? 1.852 6.402 -1.404 1.00 94.12 81 GLU A O 1
ATOM 635 N N . ALA A 1 82 ? 0.992 6.559 0.652 1.00 95.50 82 ALA A N 1
ATOM 636 C CA . ALA A 1 82 ? 2.268 6.934 1.258 1.00 95.50 82 ALA A CA 1
ATOM 637 C C . ALA A 1 82 ? 3.304 5.796 1.167 1.00 95.50 82 ALA A C 1
ATOM 639 O O . ALA A 1 82 ? 4.456 6.031 0.801 1.00 95.50 82 ALA A O 1
ATOM 640 N N . ILE A 1 83 ? 2.893 4.555 1.448 1.00 95.19 83 ILE A N 1
ATOM 641 C CA . ILE A 1 83 ? 3.755 3.366 1.350 1.00 95.19 83 ILE A CA 1
ATOM 642 C C . ILE A 1 83 ? 4.216 3.118 -0.088 1.00 95.19 83 ILE A C 1
ATOM 644 O O . ILE A 1 83 ? 5.385 2.786 -0.288 1.00 95.19 83 ILE A O 1
ATOM 648 N N . LEU A 1 84 ? 3.354 3.346 -1.085 1.00 93.50 84 LEU A N 1
ATOM 649 C CA . LEU A 1 84 ? 3.723 3.282 -2.502 1.00 93.50 84 LEU A CA 1
ATOM 650 C C . LEU A 1 84 ? 4.935 4.169 -2.813 1.00 93.50 84 LEU A C 1
ATOM 652 O O . LEU A 1 84 ? 5.838 3.739 -3.524 1.00 93.50 84 LEU A O 1
ATOM 656 N N . LEU A 1 85 ? 4.977 5.385 -2.267 1.00 91.69 85 LEU A N 1
ATOM 657 C CA . LEU A 1 85 ? 6.075 6.324 -2.508 1.00 91.69 85 LEU A CA 1
ATOM 658 C C . LEU A 1 85 ? 7.386 5.898 -1.838 1.00 91.69 85 LEU A C 1
ATOM 660 O O . LEU A 1 85 ? 8.456 6.253 -2.326 1.00 91.69 85 LEU A O 1
ATOM 664 N N . CYS A 1 86 ? 7.319 5.154 -0.732 1.00 93.44 86 CYS A N 1
ATOM 665 C CA . CYS A 1 86 ? 8.509 4.722 -0.003 1.00 93.44 86 CYS A CA 1
ATOM 666 C C . CYS A 1 86 ? 9.055 3.366 -0.480 1.00 93.44 86 CYS A C 1
ATOM 668 O O . CYS A 1 86 ? 10.268 3.224 -0.586 1.00 93.44 86 CYS A O 1
ATOM 670 N N . LEU A 1 87 ? 8.194 2.379 -0.759 1.00 94.56 87 LEU A N 1
ATOM 671 C CA . LEU A 1 87 ? 8.603 1.029 -1.188 1.00 94.56 87 LEU A CA 1
ATOM 672 C C . LEU A 1 87 ? 8.614 0.850 -2.712 1.00 94.56 87 LEU A C 1
ATOM 674 O O . LEU A 1 87 ? 9.270 -0.051 -3.232 1.00 94.56 87 LEU A O 1
ATOM 678 N N . GLY A 1 88 ? 7.870 1.686 -3.433 1.00 93.12 88 GLY A N 1
ATOM 679 C CA . GLY A 1 88 ? 7.689 1.5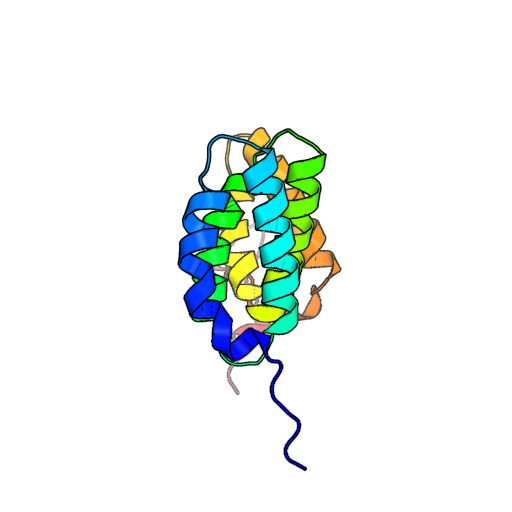89 -4.875 1.00 93.12 88 GLY A CA 1
ATOM 680 C C . GLY A 1 88 ? 6.532 0.674 -5.312 1.00 93.12 88 GLY A C 1
ATOM 681 O O . GLY A 1 88 ? 5.980 -0.108 -4.528 1.00 93.12 88 GLY A O 1
ATOM 682 N N . PRO A 1 89 ? 6.149 0.755 -6.600 1.00 94.50 89 PRO A N 1
ATOM 683 C CA . PRO A 1 89 ? 4.974 0.068 -7.135 1.00 94.50 89 PRO A CA 1
ATOM 684 C C . PRO A 1 89 ? 5.130 -1.451 -7.234 1.00 94.50 89 PRO A C 1
ATOM 686 O O . PRO A 1 89 ? 4.136 -2.161 -7.105 1.00 94.50 89 PRO A O 1
ATOM 689 N N . GLY A 1 90 ? 6.348 -1.971 -7.417 1.00 94.75 90 GLY A N 1
ATOM 690 C CA . GLY A 1 90 ? 6.583 -3.414 -7.557 1.00 94.75 90 GLY A CA 1
ATOM 691 C C . GLY A 1 90 ? 6.209 -4.218 -6.310 1.00 94.75 90 GLY A C 1
ATOM 692 O O . GLY A 1 90 ? 5.598 -5.287 -6.414 1.00 94.75 90 GLY A O 1
ATOM 693 N N . VAL A 1 91 ? 6.502 -3.675 -5.121 1.00 94.56 91 VAL A N 1
ATOM 694 C CA . VAL A 1 91 ? 6.116 -4.302 -3.849 1.00 94.56 91 VAL A CA 1
ATOM 695 C C . VAL A 1 9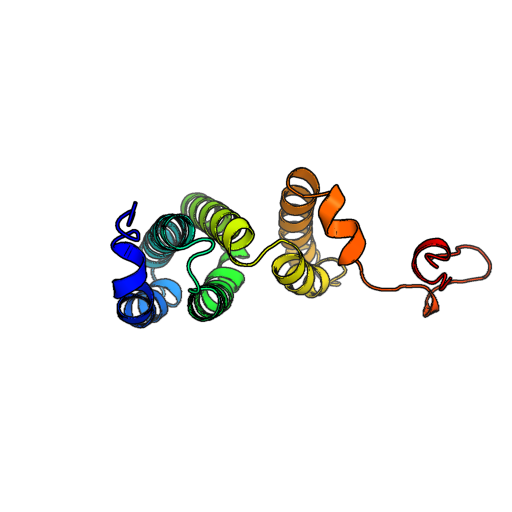1 ? 4.596 -4.338 -3.733 1.00 94.56 91 VAL A C 1
ATOM 697 O O . VAL A 1 91 ? 4.030 -5.408 -3.530 1.00 94.56 91 VAL A O 1
ATOM 700 N N . LEU A 1 92 ? 3.912 -3.209 -3.949 1.00 94.88 92 LEU A N 1
ATOM 701 C CA . LEU A 1 92 ? 2.447 -3.156 -3.886 1.00 94.88 92 LEU A CA 1
ATOM 702 C C . LEU A 1 92 ? 1.788 -4.085 -4.908 1.00 94.88 92 LEU A C 1
ATOM 704 O O . LEU A 1 92 ? 0.859 -4.815 -4.561 1.00 94.88 92 LEU A O 1
ATOM 708 N N . LEU A 1 93 ? 2.281 -4.097 -6.146 1.00 95.31 93 LEU A N 1
ATOM 709 C CA . LEU A 1 93 ? 1.754 -4.948 -7.208 1.00 95.31 93 LEU A CA 1
ATOM 710 C C . LEU A 1 93 ? 1.825 -6.437 -6.827 1.00 95.31 93 LEU A C 1
ATOM 712 O O . LEU A 1 93 ? 0.873 -7.183 -7.057 1.00 95.31 93 LEU A O 1
ATOM 716 N N . SER A 1 94 ? 2.901 -6.851 -6.152 1.00 94.31 94 SER A N 1
ATOM 717 C CA . SER A 1 94 ? 3.073 -8.223 -5.655 1.00 94.31 94 SER A CA 1
ATOM 718 C C . SER A 1 94 ? 2.013 -8.625 -4.622 1.00 94.31 94 SER A C 1
ATOM 720 O O . SER A 1 94 ? 1.595 -9.785 -4.582 1.00 94.31 94 SER A O 1
ATOM 722 N N . TYR A 1 95 ? 1.533 -7.681 -3.804 1.00 95.50 95 TYR A N 1
ATOM 723 C CA . TYR A 1 95 ? 0.398 -7.934 -2.913 1.00 95.50 95 TYR A CA 1
ATOM 724 C C . TYR A 1 95 ? -0.899 -8.011 -3.717 1.00 95.50 95 TYR A C 1
ATOM 726 O O . TYR A 1 95 ? -1.680 -8.939 -3.515 1.00 95.50 95 TYR A O 1
ATOM 734 N N . VAL A 1 96 ? -1.105 -7.088 -4.665 1.00 95.81 96 VAL A N 1
ATOM 735 C CA . VAL A 1 96 ? -2.323 -7.004 -5.487 1.00 95.81 96 VAL A CA 1
ATOM 736 C C . VAL A 1 96 ? -2.570 -8.277 -6.305 1.00 95.81 96 VAL A C 1
ATOM 738 O O . VAL A 1 96 ? -3.707 -8.753 -6.367 1.00 95.81 96 VAL A O 1
ATOM 741 N N . PHE A 1 97 ? -1.534 -8.889 -6.888 1.00 94.25 97 PHE A N 1
ATOM 742 C CA . PHE A 1 97 ? -1.710 -10.094 -7.710 1.00 94.25 97 PHE A CA 1
ATOM 743 C C . PHE A 1 97 ? -2.403 -11.247 -6.977 1.00 94.25 97 PHE A C 1
ATOM 745 O O . PHE A 1 97 ? -3.161 -11.994 -7.595 1.00 94.25 97 PHE A O 1
ATOM 752 N N . ARG A 1 98 ? -2.232 -11.358 -5.653 1.00 91.00 98 ARG A N 1
ATOM 753 C CA . ARG A 1 98 ? -2.840 -12.430 -4.847 1.00 91.00 98 ARG A CA 1
ATOM 754 C C . ARG A 1 98 ? -4.370 -12.376 -4.819 1.00 91.00 98 ARG A C 1
ATOM 756 O O . ARG A 1 98 ? -5.010 -13.410 -4.650 1.00 91.00 98 ARG A O 1
ATOM 763 N N . GLY A 1 99 ? -4.961 -11.188 -4.957 1.00 94.69 99 GLY A N 1
ATOM 764 C CA . GLY A 1 99 ? -6.412 -10.993 -4.864 1.00 94.69 99 GLY A CA 1
ATOM 765 C C . GLY A 1 99 ? -7.100 -10.622 -6.178 1.00 94.69 99 GLY A C 1
ATOM 766 O O . GLY A 1 99 ? -8.326 -10.720 -6.258 1.00 94.69 99 GLY A O 1
ATOM 767 N N . LEU A 1 100 ? -6.344 -10.239 -7.214 1.00 95.44 100 LEU A N 1
ATOM 768 C CA . LEU A 1 100 ? -6.890 -9.710 -8.470 1.00 95.44 100 LEU A CA 1
ATOM 769 C C . LEU A 1 100 ? -7.837 -10.699 -9.178 1.00 95.44 100 LEU A C 1
ATOM 771 O O . LEU A 1 100 ? -8.932 -10.331 -9.610 1.00 95.44 100 LEU A O 1
ATOM 775 N N . PHE A 1 101 ? -7.449 -11.977 -9.215 1.00 95.12 101 PHE A N 1
ATOM 776 C CA . PHE A 1 101 ? -8.211 -13.070 -9.835 1.00 95.12 101 PHE A CA 1
ATOM 777 C C . PHE A 1 101 ? -8.860 -14.020 -8.815 1.00 95.12 101 PHE A C 1
ATOM 779 O O . PHE A 1 101 ? -9.270 -15.127 -9.155 1.00 95.12 101 PHE A O 1
ATOM 786 N N . HIS A 1 102 ? -8.988 -13.601 -7.554 1.00 97.31 102 HIS A N 1
ATOM 787 C CA . HIS A 1 102 ? -9.548 -14.437 -6.491 1.00 97.31 102 HIS A CA 1
ATOM 788 C C . HIS A 1 102 ? -10.997 -14.872 -6.807 1.00 97.31 102 HIS A C 1
ATOM 790 O O . HIS A 1 102 ? -11.767 -14.045 -7.284 1.00 97.31 102 HIS A O 1
ATOM 796 N N . PRO A 1 103 ? -11.458 -16.106 -6.523 1.00 97.69 103 PRO A N 1
ATOM 797 C CA . PRO A 1 103 ? -12.811 -16.559 -6.889 1.00 97.69 103 PRO A CA 1
ATOM 798 C C . PRO A 1 103 ? -13.946 -15.770 -6.210 1.00 97.69 103 PRO A C 1
ATOM 800 O O . PRO A 1 103 ? -14.999 -15.541 -6.813 1.00 97.69 103 PRO A O 1
ATOM 803 N N . ALA A 1 104 ? -13.735 -15.291 -4.981 1.00 97.56 104 ALA A N 1
ATOM 804 C CA . ALA A 1 104 ? -14.717 -14.479 -4.264 1.00 97.56 104 ALA A CA 1
ATOM 805 C C . ALA A 1 104 ? -14.789 -13.036 -4.794 1.00 97.56 104 ALA A C 1
ATOM 807 O O . ALA A 1 104 ? -13.806 -12.294 -4.750 1.00 97.56 104 ALA A O 1
ATOM 808 N N . ARG A 1 105 ? -15.993 -12.612 -5.198 1.00 96.00 105 ARG A N 1
ATOM 809 C CA . ARG A 1 105 ? -16.273 -11.264 -5.722 1.00 96.00 105 ARG A CA 1
ATOM 810 C C . ARG A 1 105 ? -15.875 -10.145 -4.754 1.00 96.00 105 ARG A C 1
ATOM 812 O O . ARG A 1 105 ? -15.209 -9.210 -5.176 1.00 96.00 105 ARG A O 1
ATOM 819 N N . LYS A 1 106 ? -16.211 -10.289 -3.466 1.00 94.44 106 LYS A N 1
ATOM 820 C CA . LYS A 1 106 ? -15.894 -9.297 -2.421 1.00 94.44 106 LYS A CA 1
ATOM 821 C C . LYS A 1 106 ? -14.389 -9.018 -2.312 1.00 94.44 106 LYS A C 1
ATOM 823 O O . LYS A 1 106 ? -13.995 -7.900 -2.009 1.00 94.44 106 LYS A O 1
ATOM 828 N N . ILE A 1 107 ? -13.552 -10.025 -2.576 1.00 96.06 107 ILE A N 1
ATOM 829 C CA . ILE A 1 107 ? -12.095 -9.862 -2.575 1.00 96.06 107 ILE A CA 1
ATOM 830 C C . ILE A 1 107 ? -11.639 -9.147 -3.841 1.00 96.06 107 ILE A C 1
ATOM 832 O O . ILE A 1 107 ? -10.929 -8.148 -3.751 1.00 96.06 107 ILE A O 1
ATOM 836 N N . ARG A 1 108 ? -12.109 -9.595 -5.009 1.00 96.88 108 ARG A N 1
ATOM 837 C CA . ARG A 1 108 ? -11.755 -8.957 -6.281 1.00 96.88 108 ARG A CA 1
ATOM 838 C C . ARG A 1 108 ? -12.110 -7.476 -6.308 1.00 96.88 108 ARG A C 1
ATOM 840 O O . ARG A 1 108 ? -11.282 -6.689 -6.733 1.00 96.88 108 ARG A O 1
ATOM 847 N N . GLU A 1 109 ? -13.294 -7.082 -5.846 1.00 95.56 109 GLU A N 1
ATOM 848 C CA . GLU A 1 109 ? -13.729 -5.676 -5.881 1.00 95.56 109 GLU A CA 1
ATOM 849 C C . GLU A 1 109 ? -12.746 -4.740 -5.160 1.00 95.56 109 GLU A C 1
ATOM 851 O O . GLU A 1 109 ? -12.370 -3.705 -5.710 1.00 95.56 109 GLU A O 1
ATOM 856 N N . VAL A 1 110 ? -12.257 -5.141 -3.982 1.00 95.69 110 VAL A N 1
ATOM 857 C CA . VAL A 1 110 ? -11.238 -4.381 -3.243 1.00 95.69 110 VAL A CA 1
ATOM 858 C C . VAL A 1 110 ? -9.924 -4.355 -4.022 1.00 95.69 110 VAL A C 1
ATOM 860 O O . VAL A 1 110 ? -9.369 -3.287 -4.263 1.00 95.69 110 VAL A O 1
ATOM 863 N N . TYR A 1 111 ? -9.437 -5.509 -4.475 1.00 96.88 111 TYR A N 1
ATOM 864 C CA . TYR A 1 111 ? -8.143 -5.605 -5.153 1.00 96.88 111 TYR A CA 1
ATOM 865 C C . TYR A 1 111 ? -8.098 -4.887 -6.505 1.00 96.88 111 TYR A C 1
ATOM 867 O O . TYR A 1 111 ? -7.096 -4.250 -6.816 1.00 96.88 111 TYR A O 1
ATOM 875 N N . TRP A 1 112 ? -9.181 -4.923 -7.281 1.00 96.56 112 TRP A N 1
ATOM 876 C CA . TRP A 1 112 ? -9.301 -4.159 -8.522 1.00 96.56 112 TRP A CA 1
ATOM 877 C C . TRP A 1 112 ? -9.320 -2.655 -8.263 1.00 96.56 112 TRP A C 1
ATOM 879 O O . TRP A 1 112 ? -8.702 -1.905 -9.012 1.00 96.56 112 TRP A O 1
ATOM 889 N N . CYS A 1 113 ? -9.960 -2.206 -7.181 1.00 94.81 113 CYS A N 1
ATOM 890 C CA . CYS A 1 113 ? -9.898 -0.804 -6.772 1.00 94.81 113 CYS A CA 1
ATOM 891 C C . CYS A 1 113 ? -8.450 -0.375 -6.469 1.00 94.81 113 CYS A C 1
ATOM 893 O O . CYS A 1 113 ? -7.985 0.647 -6.975 1.00 94.81 113 CYS A O 1
ATOM 895 N N . ILE A 1 114 ? -7.705 -1.198 -5.721 1.00 95.75 114 ILE A N 1
ATOM 896 C CA . ILE A 1 114 ? -6.287 -0.949 -5.418 1.00 95.75 114 ILE A CA 1
ATOM 897 C C . ILE A 1 114 ? -5.440 -0.945 -6.699 1.00 95.75 114 ILE A C 1
ATOM 899 O O . ILE A 1 114 ? -4.624 -0.045 -6.888 1.00 95.75 114 ILE A O 1
ATOM 903 N N . TYR A 1 115 ? -5.646 -1.923 -7.585 1.00 96.12 115 TYR A N 1
ATOM 904 C CA . TYR A 1 115 ? -4.943 -2.020 -8.863 1.00 96.12 115 TYR A CA 1
ATOM 905 C C . TYR A 1 115 ? -5.176 -0.787 -9.739 1.00 96.12 115 TYR A C 1
ATOM 907 O O . TYR A 1 115 ? -4.223 -0.234 -10.277 1.00 96.12 115 TYR A O 1
ATOM 915 N N . ASN A 1 116 ? -6.421 -0.318 -9.843 1.00 95.56 116 ASN A N 1
ATOM 916 C CA . ASN A 1 116 ? -6.762 0.851 -10.649 1.00 95.56 116 ASN A CA 1
ATOM 917 C C . ASN A 1 116 ? -6.046 2.111 -10.146 1.00 95.56 116 ASN A C 1
ATOM 919 O O . ASN A 1 116 ? -5.496 2.857 -10.950 1.00 95.56 116 ASN A O 1
ATOM 923 N N . ALA A 1 117 ? -6.003 2.325 -8.827 1.00 93.44 117 ALA A N 1
ATOM 924 C CA . ALA A 1 117 ? -5.261 3.441 -8.241 1.00 93.44 117 ALA A CA 1
ATOM 925 C C . ALA A 1 117 ? -3.752 3.344 -8.535 1.00 93.44 117 ALA A C 1
ATOM 927 O O . ALA A 1 117 ? -3.134 4.321 -8.954 1.00 93.44 117 ALA A O 1
ATOM 928 N N . LEU A 1 118 ? -3.171 2.148 -8.387 1.00 94.38 118 LEU A N 1
ATOM 929 C CA . LEU A 1 118 ? -1.758 1.898 -8.680 1.00 94.38 118 LEU A CA 1
ATOM 930 C C . LEU A 1 118 ? -1.420 2.148 -10.160 1.00 94.38 118 LEU A C 1
ATOM 932 O O . LEU A 1 118 ? -0.418 2.794 -10.474 1.00 94.38 118 LEU A O 1
ATOM 936 N N . TYR A 1 119 ? -2.277 1.660 -11.057 1.00 94.75 119 TYR A N 1
ATOM 937 C CA . TYR A 1 119 ? -2.134 1.815 -12.500 1.00 94.75 119 TYR A CA 1
ATOM 938 C C . TYR A 1 119 ? -2.211 3.284 -12.919 1.00 94.75 119 TYR A C 1
ATOM 940 O O . TYR A 1 119 ? -1.378 3.736 -13.696 1.00 94.75 119 TYR A O 1
ATOM 948 N N . LEU A 1 120 ? -3.146 4.054 -12.355 1.00 93.56 120 LEU A N 1
ATOM 949 C CA . LEU A 1 120 ? -3.257 5.490 -12.630 1.00 93.56 120 LEU A CA 1
ATOM 950 C C . LEU A 1 120 ? -2.016 6.280 -12.187 1.00 93.56 120 LEU A C 1
ATOM 952 O O . LEU A 1 120 ? -1.658 7.251 -12.849 1.00 93.56 120 LEU A O 1
ATOM 956 N N . GLY A 1 121 ? -1.363 5.882 -11.091 1.00 88.69 121 GLY A N 1
ATOM 957 C CA . GLY A 1 121 ? -0.207 6.602 -10.551 1.00 88.69 121 GLY A CA 1
ATOM 958 C C . GLY A 1 121 ? 1.141 6.245 -11.184 1.00 88.69 121 GLY A C 1
ATOM 959 O O . GLY A 1 121 ? 2.032 7.089 -11.210 1.00 88.69 121 GLY A O 1
ATOM 960 N N . THR A 1 122 ? 1.320 5.005 -11.655 1.00 92.88 122 THR A N 1
ATOM 961 C CA . THR A 1 122 ? 2.652 4.459 -12.011 1.00 92.88 122 THR A CA 1
ATOM 962 C C . THR A 1 122 ? 2.640 3.511 -13.221 1.00 92.88 122 THR A C 1
ATOM 964 O O . THR A 1 122 ? 3.382 2.531 -13.258 1.00 92.88 122 THR A O 1
ATOM 967 N N . ALA A 1 123 ? 1.786 3.765 -14.220 1.00 92.88 123 ALA A N 1
ATOM 968 C CA . ALA A 1 123 ? 1.585 2.877 -15.377 1.00 92.88 123 ALA A CA 1
ATOM 969 C C . ALA A 1 123 ? 2.877 2.480 -16.118 1.00 92.88 123 ALA A C 1
ATOM 971 O O . ALA A 1 123 ? 3.033 1.327 -16.518 1.00 92.88 123 ALA A O 1
ATOM 972 N N . ASP A 1 124 ? 3.789 3.429 -16.303 1.00 92.81 124 ASP A N 1
ATOM 973 C CA . ASP A 1 124 ? 5.069 3.255 -16.990 1.00 92.81 124 ASP A CA 1
ATOM 974 C C . ASP A 1 124 ? 6.015 2.328 -16.217 1.00 92.81 124 ASP A C 1
ATOM 976 O O . ASP A 1 124 ? 6.601 1.405 -16.784 1.00 92.81 124 ASP A O 1
ATOM 980 N N . VAL A 1 125 ? 6.109 2.525 -14.902 1.00 93.75 125 VAL A N 1
ATOM 981 C CA . VAL A 1 125 ? 6.981 1.742 -14.022 1.00 93.75 125 VAL A CA 1
ATOM 982 C C . VAL A 1 125 ? 6.459 0.312 -13.836 1.00 93.75 125 VAL A C 1
ATOM 984 O O . VAL A 1 125 ? 7.251 -0.620 -13.687 1.00 93.75 125 VAL A O 1
ATOM 987 N N . LEU A 1 126 ? 5.139 0.100 -13.885 1.00 93.50 126 LEU A N 1
ATOM 988 C CA . LEU A 1 126 ? 4.526 -1.224 -13.706 1.00 93.50 126 LEU A CA 1
ATOM 989 C C . LEU A 1 126 ? 4.936 -2.243 -14.777 1.00 93.50 126 LEU A C 1
ATOM 991 O O . LEU A 1 126 ? 4.925 -3.441 -14.493 1.00 93.50 126 LEU A O 1
ATOM 995 N N . ILE A 1 127 ? 5.344 -1.794 -15.971 1.00 92.12 127 ILE A N 1
ATOM 996 C CA . ILE A 1 127 ? 5.755 -2.666 -17.086 1.00 92.12 127 ILE A CA 1
ATOM 997 C C . ILE A 1 127 ? 6.837 -3.663 -16.643 1.00 92.12 127 ILE A C 1
ATOM 999 O O . ILE A 1 127 ? 6.754 -4.854 -16.962 1.00 92.12 127 ILE A O 1
ATOM 1003 N N . SER A 1 128 ? 7.797 -3.191 -15.846 1.00 91.38 128 SER A N 1
ATOM 1004 C CA . SER A 1 128 ? 8.915 -3.984 -15.325 1.00 91.38 128 SER A CA 1
ATOM 1005 C C . SER A 1 128 ? 8.513 -4.989 -14.241 1.00 91.38 128 SER A C 1
ATOM 1007 O O . SER A 1 128 ? 9.280 -5.900 -13.949 1.00 91.38 128 SER A O 1
ATOM 1009 N N . PHE A 1 129 ? 7.334 -4.832 -13.632 1.00 94.00 129 PHE A N 1
ATOM 1010 C CA . PHE A 1 129 ? 6.890 -5.625 -12.481 1.00 94.00 129 PHE A CA 1
ATOM 1011 C C . PHE A 1 129 ? 5.742 -6.593 -12.789 1.00 94.00 129 PHE A C 1
ATOM 1013 O O . PHE A 1 129 ? 5.401 -7.415 -11.938 1.00 94.00 129 PHE A O 1
ATOM 1020 N N . PHE A 1 130 ? 5.131 -6.528 -13.977 1.00 92.94 130 PHE A N 1
ATOM 1021 C CA . PHE A 1 130 ? 4.139 -7.529 -14.373 1.00 92.94 130 PHE A CA 1
ATOM 1022 C C . PHE A 1 130 ? 4.755 -8.929 -14.429 1.00 92.94 130 PHE A C 1
ATOM 1024 O O . PHE A 1 130 ? 5.874 -9.100 -14.920 1.00 92.94 130 PHE A O 1
ATOM 1031 N N . LEU A 1 131 ? 3.989 -9.922 -13.968 1.00 90.56 131 LEU A N 1
ATOM 1032 C CA . LEU A 1 131 ? 4.354 -11.335 -14.052 1.00 90.56 131 LEU A CA 1
ATOM 1033 C C . LEU A 1 131 ? 4.545 -11.753 -15.510 1.00 90.56 131 LEU A C 1
ATOM 1035 O O . LEU A 1 131 ? 3.871 -11.245 -16.410 1.00 90.56 131 LEU A O 1
ATOM 1039 N N . ASP A 1 132 ? 5.470 -12.677 -15.736 1.00 90.75 132 ASP A N 1
ATOM 1040 C CA . ASP A 1 132 ? 5.558 -13.353 -17.021 1.00 90.75 132 ASP A CA 1
ATOM 1041 C C . ASP A 1 132 ? 4.412 -14.363 -17.142 1.00 90.75 132 ASP A C 1
ATOM 1043 O O . ASP A 1 132 ? 4.185 -15.167 -16.239 1.00 90.75 132 ASP A O 1
ATOM 1047 N N . LEU A 1 133 ? 3.661 -14.262 -18.235 1.00 90.56 133 LEU A N 1
ATOM 1048 C CA . LEU A 1 133 ? 2.514 -15.115 -18.539 1.00 90.56 133 LEU A CA 1
ATOM 1049 C C . LEU A 1 133 ? 2.752 -15.923 -19.822 1.00 90.56 133 LEU A C 1
ATOM 1051 O O . LEU A 1 133 ? 1.808 -16.524 -20.329 1.00 90.56 133 LEU A O 1
ATOM 1055 N N . GLY A 1 134 ? 3.987 -15.957 -20.343 1.00 89.06 134 GLY A N 1
ATOM 1056 C CA . GLY A 1 134 ? 4.336 -16.690 -21.563 1.00 89.06 134 GLY A CA 1
ATOM 1057 C C . GLY A 1 134 ? 3.903 -18.159 -21.526 1.00 89.06 134 GLY A C 1
ATOM 1058 O O . GLY A 1 134 ? 3.320 -18.642 -22.496 1.00 89.06 134 GLY A O 1
ATOM 1059 N N . GLU A 1 135 ? 4.055 -18.831 -20.379 1.00 88.56 135 GLU A N 1
ATOM 1060 C CA . GLU A 1 135 ? 3.630 -20.228 -20.171 1.00 88.56 135 GLU A CA 1
ATOM 1061 C C . GLU A 1 135 ? 2.114 -20.457 -20.292 1.00 88.56 135 GLU A C 1
ATOM 1063 O O . GLU A 1 135 ? 1.681 -21.582 -20.525 1.00 88.56 135 GLU A O 1
ATOM 1068 N N . LEU A 1 136 ? 1.299 -19.410 -20.135 1.00 90.00 136 LEU A N 1
ATOM 1069 C CA . LEU A 1 136 ? -0.159 -19.478 -20.274 1.00 90.00 136 LEU A CA 1
ATOM 1070 C C . LEU A 1 136 ? -0.626 -19.214 -21.711 1.00 90.00 136 LEU A C 1
ATOM 1072 O O . LEU A 1 136 ? -1.828 -19.109 -21.948 1.00 90.00 136 LEU A O 1
ATOM 1076 N N . SER A 1 137 ? 0.301 -19.033 -22.655 1.00 88.69 137 SER A N 1
ATOM 1077 C CA . SER A 1 137 ? -0.049 -18.795 -24.053 1.00 88.69 137 SER A CA 1
ATOM 1078 C C . SER A 1 137 ? -0.706 -20.038 -24.651 1.00 88.69 137 SER A C 1
ATOM 1080 O O . SER A 1 137 ? -0.192 -21.150 -24.546 1.00 88.69 137 SER A O 1
ATOM 1082 N N . GLU A 1 138 ? -1.841 -19.829 -25.305 1.00 91.31 138 GLU A N 1
ATOM 1083 C CA . GLU A 1 138 ? -2.609 -20.858 -26.006 1.00 91.31 138 GLU A CA 1
ATOM 1084 C C . GLU A 1 138 ? -2.625 -20.539 -27.507 1.00 91.31 138 GLU A C 1
ATOM 1086 O O . GLU A 1 138 ? -2.329 -19.414 -27.911 1.00 91.31 138 GLU A O 1
ATOM 1091 N N . ASP A 1 139 ? -3.050 -21.485 -28.350 1.00 85.69 139 ASP A N 1
ATOM 1092 C CA . ASP A 1 139 ? -3.119 -21.294 -29.811 1.00 85.69 139 ASP A CA 1
ATOM 1093 C C . ASP A 1 139 ? -3.917 -20.041 -30.234 1.00 85.69 139 ASP A C 1
ATOM 1095 O O . ASP A 1 139 ? -3.694 -19.490 -31.313 1.00 85.69 139 ASP A O 1
ATOM 1099 N N . GLN A 1 140 ? -4.856 -19.581 -29.397 1.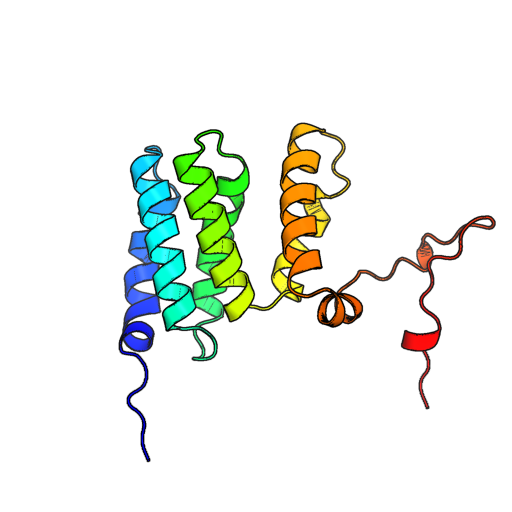00 92.00 140 GLN A N 1
ATOM 1100 C CA . GLN A 1 140 ? -5.665 -18.386 -29.654 1.00 92.00 140 GLN A CA 1
ATOM 1101 C C . GLN A 1 140 ? -5.038 -17.086 -29.134 1.00 92.00 140 GLN A C 1
ATOM 1103 O O . GLN A 1 140 ? -5.264 -16.035 -29.734 1.00 92.00 140 GLN A O 1
ATOM 1108 N N . ASN A 1 141 ? -4.286 -17.134 -28.030 1.00 92.88 141 ASN A N 1
ATOM 1109 C CA . ASN A 1 141 ? -3.800 -15.948 -27.324 1.00 92.88 141 ASN A CA 1
ATOM 1110 C C . ASN A 1 141 ? -2.319 -16.092 -26.968 1.00 92.88 141 ASN A C 1
ATOM 1112 O O . ASN A 1 141 ? -1.933 -16.984 -26.215 1.00 92.88 141 ASN A O 1
ATOM 1116 N N . VAL A 1 142 ? -1.508 -15.148 -27.448 1.00 91.44 142 VAL A N 1
ATOM 1117 C CA . VAL A 1 142 ? -0.081 -15.051 -27.123 1.00 91.44 142 VAL A CA 1
ATOM 1118 C C . VAL A 1 142 ? 0.105 -14.011 -26.021 1.00 91.44 142 VAL A C 1
ATOM 1120 O O . VAL A 1 142 ? -0.160 -12.829 -26.240 1.00 91.44 142 VAL A O 1
ATOM 1123 N N . TYR A 1 143 ? 0.557 -14.445 -24.843 1.00 91.94 143 TYR A N 1
ATOM 1124 C CA . TYR A 1 143 ? 0.792 -13.572 -23.681 1.00 91.94 143 TYR A CA 1
ATOM 1125 C C . TYR A 1 143 ? 2.270 -13.220 -23.469 1.00 91.94 143 TYR A C 1
ATOM 1127 O O . TYR A 1 143 ? 2.614 -12.489 -22.539 1.00 91.94 143 TYR A O 1
ATOM 1135 N N . ASP A 1 144 ? 3.140 -13.730 -24.336 1.00 91.00 144 ASP A N 1
ATOM 1136 C CA . ASP A 1 144 ? 4.584 -13.578 -24.240 1.00 91.00 144 ASP A CA 1
ATOM 1137 C C . ASP A 1 144 ? 5.054 -12.156 -24.596 1.00 91.00 144 ASP A C 1
ATOM 1139 O O . ASP A 1 144 ? 4.525 -11.500 -25.500 1.00 91.00 144 ASP A O 1
ATOM 1143 N N . ARG A 1 145 ? 6.084 -11.665 -23.898 1.00 90.38 145 ARG A N 1
ATOM 1144 C CA . ARG A 1 145 ? 6.619 -10.300 -24.075 1.00 90.38 145 ARG A CA 1
ATOM 1145 C C . ARG A 1 145 ? 7.994 -10.327 -24.737 1.00 90.38 145 ARG A C 1
ATOM 1147 O O . ARG A 1 145 ? 8.973 -9.857 -24.160 1.00 90.38 145 ARG A O 1
ATOM 1154 N N . TYR A 1 146 ? 8.049 -10.819 -25.977 1.00 89.94 146 TYR A N 1
ATOM 1155 C CA . TYR A 1 146 ? 9.293 -11.023 -26.739 1.00 89.94 146 TYR A CA 1
ATOM 1156 C C . TYR A 1 146 ? 10.301 -9.858 -26.697 1.00 89.94 146 TYR A C 1
ATOM 1158 O O . TYR A 1 146 ? 11.491 -10.125 -26.520 1.00 89.94 146 TYR A O 1
ATOM 1166 N N . PRO A 1 147 ? 9.898 -8.569 -26.797 1.00 90.38 147 PRO A N 1
ATOM 1167 C CA . PRO A 1 147 ? 10.862 -7.468 -26.755 1.00 90.38 147 PRO A CA 1
ATOM 1168 C C . PRO A 1 147 ? 11.642 -7.357 -25.437 1.00 90.38 147 PRO A C 1
ATOM 1170 O O . PRO A 1 147 ? 12.747 -6.827 -25.443 1.00 90.38 147 PRO A O 1
ATOM 1173 N N . LEU A 1 148 ? 11.090 -7.844 -24.318 1.00 90.00 148 LEU A N 1
ATOM 1174 C CA . LEU A 1 148 ? 11.744 -7.803 -23.003 1.00 90.00 148 LEU A CA 1
ATOM 1175 C C . LEU A 1 148 ? 12.737 -8.958 -22.788 1.00 90.00 148 LEU A C 1
ATOM 1177 O O . LEU A 1 148 ? 13.572 -8.874 -21.895 1.00 90.00 148 LEU A O 1
ATOM 1181 N N . GLN A 1 149 ? 12.647 -10.024 -23.587 1.00 88.31 149 GLN A N 1
ATOM 1182 C CA . GLN A 1 149 ? 13.493 -11.223 -23.480 1.00 88.31 149 GLN A CA 1
ATOM 1183 C C . GLN A 1 149 ? 14.730 -11.162 -24.390 1.00 88.31 149 GLN A C 1
ATOM 1185 O O . GLN A 1 149 ? 15.591 -12.040 -24.342 1.00 88.31 149 GLN A O 1
ATOM 1190 N N . MET A 1 150 ? 14.815 -10.145 -25.249 1.00 89.62 150 MET A N 1
ATOM 1191 C CA . MET A 1 150 ? 15.906 -10.000 -26.201 1.00 89.62 150 MET A CA 1
ATOM 1192 C C . MET A 1 150 ? 17.206 -9.607 -25.481 1.00 89.62 150 MET A C 1
ATOM 1194 O O . MET A 1 150 ? 17.236 -8.651 -24.709 1.00 89.62 150 MET A O 1
ATOM 1198 N N . PHE A 1 151 ? 18.281 -10.350 -25.744 1.00 88.69 151 PHE A N 1
ATOM 1199 C CA . PHE A 1 151 ? 19.630 -10.073 -25.251 1.00 88.69 151 PHE A CA 1
ATOM 1200 C C . PHE A 1 151 ? 20.524 -9.732 -26.451 1.00 88.69 151 PHE A C 1
ATOM 1202 O O . PHE A 1 151 ? 20.582 -10.519 -27.399 1.00 88.69 151 PHE A O 1
ATOM 1209 N N . VAL A 1 152 ? 21.170 -8.559 -26.424 1.00 82.94 152 VAL A N 1
ATOM 1210 C CA . VAL A 1 152 ? 22.132 -8.091 -27.448 1.00 82.94 152 VAL A CA 1
ATOM 1211 C C . VAL A 1 152 ? 23.554 -8.312 -26.965 1.00 82.94 152 VAL A C 1
ATOM 1213 O O . VAL A 1 152 ? 23.828 -7.938 -25.803 1.00 82.94 152 VAL A O 1
#

Radius of gyration: 18.11 Å; chains: 1; bounding box: 42×43×49 Å